Protein AF-A0A935QDR6-F1 (afdb_monomer_lite)

Foldseek 3Di:
DWDPDDPPALQATFDWDWDDDPPRIDDTDTPPPVGHHNQHWFDDWDADPVRFKIKTKDQAAPCVPPQDPPHDPVSVVVLVVDPRNRDIDIDMDGRVVVVVSVD

pLDDT: mean 91.32, std 5.92, range [57.44, 97.44]

Structure (mmCIF, N/CA/C/O backbone):
data_AF-A0A935QDR6-F1
#
_entry.id   AF-A0A935QDR6-F1
#
loop_
_atom_site.group_PDB
_atom_site.id
_atom_site.type_symbol
_atom_site.label_atom_id
_atom_site.label_alt_id
_atom_site.label_comp_id
_atom_site.label_asym_id
_atom_site.label_entity_id
_atom_site.label_seq_id
_atom_site.pdbx_PDB_ins_code
_atom_site.Cartn_x
_atom_site.Cartn_y
_atom_site.Cartn_z
_atom_site.occupancy
_atom_site.B_iso_or_equiv
_atom_site.auth_seq_id
_atom_site.auth_comp_id
_atom_site.auth_asym_id
_atom_site.auth_atom_id
_atom_site.pdbx_PDB_model_num
ATOM 1 N N . MET A 1 1 ? -1.285 2.957 11.103 1.00 91.12 1 MET A N 1
ATOM 2 C CA . MET A 1 1 ? -0.123 3.376 11.918 1.00 91.12 1 MET A CA 1
ATOM 3 C C . MET A 1 1 ? 1.067 2.509 11.536 1.00 91.12 1 MET A C 1
ATOM 5 O O . MET A 1 1 ? 0.876 1.301 11.508 1.00 91.12 1 MET A O 1
ATOM 9 N N . PRO A 1 2 ? 2.237 3.077 11.213 1.00 93.44 2 PRO A N 1
ATOM 10 C CA . PRO A 1 2 ? 3.451 2.295 10.977 1.00 93.44 2 PRO A CA 1
ATOM 11 C C . PRO A 1 2 ? 4.023 1.753 12.300 1.00 93.44 2 PRO A C 1
ATOM 13 O O . PRO A 1 2 ? 4.065 2.484 13.291 1.00 93.44 2 PRO A O 1
ATOM 16 N N . ALA A 1 3 ? 4.458 0.494 12.326 1.00 93.56 3 ALA A N 1
ATOM 17 C CA . ALA A 1 3 ? 5.111 -0.136 13.475 1.00 93.56 3 ALA A CA 1
ATOM 18 C C . ALA A 1 3 ? 6.224 -1.093 13.024 1.00 93.56 3 ALA A C 1
ATOM 20 O O . ALA A 1 3 ? 6.118 -1.726 11.979 1.00 93.56 3 ALA A O 1
ATOM 21 N N . TYR A 1 4 ? 7.286 -1.209 13.822 1.00 92.31 4 TYR A N 1
ATOM 22 C CA . TYR A 1 4 ? 8.448 -2.054 13.533 1.00 92.31 4 TYR A CA 1
ATOM 23 C C . TYR A 1 4 ? 8.635 -3.117 14.622 1.00 92.31 4 TYR A C 1
ATOM 25 O O . TYR A 1 4 ? 8.478 -2.817 15.805 1.00 92.31 4 TYR A O 1
ATOM 33 N N . GLY A 1 5 ? 9.014 -4.339 14.229 1.00 90.81 5 GLY A N 1
ATOM 34 C CA . GLY A 1 5 ? 9.378 -5.418 15.162 1.00 90.81 5 GLY A CA 1
ATOM 35 C C . GLY A 1 5 ? 8.201 -6.181 15.781 1.00 90.81 5 GLY A C 1
ATOM 36 O O . GLY A 1 5 ? 8.371 -6.868 16.785 1.00 90.81 5 GLY A O 1
ATOM 37 N N . MET A 1 6 ? 7.011 -6.060 15.199 1.00 92.69 6 MET A N 1
ATOM 38 C CA . MET A 1 6 ? 5.826 -6.810 15.619 1.00 92.69 6 MET A CA 1
ATOM 39 C C . MET A 1 6 ? 5.938 -8.294 15.211 1.00 92.69 6 MET A C 1
ATOM 41 O O . MET A 1 6 ? 6.534 -8.577 14.172 1.00 92.69 6 MET A O 1
ATOM 45 N N . PRO A 1 7 ? 5.363 -9.253 15.968 1.00 93.88 7 PRO A N 1
ATOM 46 C CA . PRO A 1 7 ? 5.535 -10.688 15.697 1.00 93.88 7 PRO A CA 1
ATOM 47 C C . PRO A 1 7 ? 5.047 -11.164 14.320 1.00 93.88 7 PRO A C 1
ATOM 49 O O . PRO A 1 7 ? 5.569 -12.142 13.796 1.00 93.88 7 PRO A O 1
ATOM 52 N N . ASP A 1 8 ? 4.052 -10.487 13.747 1.00 94.19 8 ASP A N 1
ATOM 53 C CA . ASP A 1 8 ? 3.426 -10.792 12.456 1.00 94.19 8 ASP A CA 1
ATOM 54 C C . ASP A 1 8 ? 3.926 -9.896 11.303 1.00 94.19 8 ASP A C 1
ATOM 56 O O . ASP A 1 8 ? 3.301 -9.842 10.242 1.00 94.19 8 ASP A O 1
ATOM 60 N N . THR A 1 9 ? 5.048 -9.192 11.506 1.00 92.00 9 THR A N 1
ATOM 61 C CA . THR A 1 9 ? 5.681 -8.332 10.491 1.00 92.00 9 THR A CA 1
ATOM 62 C C . THR A 1 9 ? 6.066 -9.093 9.226 1.00 92.00 9 THR A C 1
ATOM 64 O O . THR A 1 9 ? 6.423 -10.275 9.267 1.00 92.00 9 THR A O 1
ATOM 67 N N . ARG A 1 10 ? 6.091 -8.386 8.092 1.00 90.62 10 ARG A N 1
ATOM 68 C CA . AR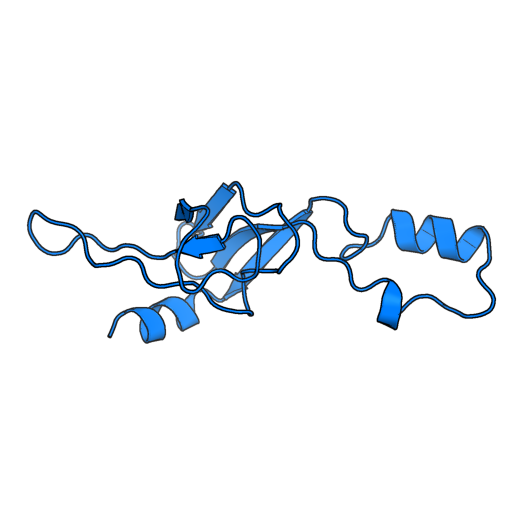G A 1 10 ? 6.614 -8.912 6.822 1.00 90.62 10 ARG A CA 1
ATOM 69 C C . ARG A 1 10 ? 8.107 -8.669 6.606 1.00 90.62 10 ARG A C 1
ATOM 71 O O . ARG A 1 10 ? 8.632 -9.022 5.556 1.00 90.62 10 ARG A O 1
ATOM 78 N N . GLY A 1 11 ? 8.818 -8.181 7.624 1.00 85.38 11 GLY A N 1
ATOM 79 C CA . GLY A 1 11 ? 10.283 -8.056 7.637 1.00 85.38 11 GLY A CA 1
ATOM 80 C C . GLY A 1 11 ? 10.796 -6.616 7.709 1.00 85.38 11 GLY A C 1
ATOM 81 O O . GLY A 1 11 ? 12.015 -6.395 7.740 1.00 85.38 11 GLY A O 1
ATOM 82 N N . GLY A 1 12 ? 9.885 -5.643 7.767 1.00 85.25 12 GLY A N 1
ATOM 83 C CA . GLY A 1 12 ? 10.178 -4.218 7.819 1.00 85.25 12 GLY A CA 1
ATOM 84 C C . GLY A 1 12 ? 9.291 -3.464 8.804 1.00 85.25 12 GLY A C 1
ATOM 85 O O . GLY A 1 12 ? 8.904 -3.975 9.855 1.00 85.25 12 GLY A O 1
ATOM 86 N N . THR A 1 13 ? 9.037 -2.198 8.485 1.00 92.31 13 THR A N 1
ATOM 87 C CA . THR A 1 13 ? 7.945 -1.463 9.120 1.00 92.31 13 THR A CA 1
ATOM 88 C C . THR A 1 13 ? 6.664 -1.902 8.429 1.00 92.31 13 THR A C 1
ATOM 90 O O . THR A 1 13 ? 6.607 -1.919 7.210 1.00 92.31 13 THR A O 1
ATOM 93 N N . ASP A 1 14 ? 5.638 -2.226 9.197 1.00 95.19 14 ASP A N 1
ATOM 94 C CA . ASP A 1 14 ? 4.343 -2.647 8.679 1.00 95.19 14 ASP A CA 1
ATOM 95 C C . ASP A 1 14 ? 3.283 -1.633 9.126 1.00 95.19 14 ASP A C 1
ATOM 97 O O . ASP A 1 14 ? 3.364 -1.037 10.207 1.00 95.19 14 ASP A O 1
ATOM 101 N N . TYR A 1 15 ? 2.246 -1.439 8.318 1.00 96.12 15 TYR A N 1
ATOM 102 C CA . TYR A 1 15 ? 1.055 -0.721 8.735 1.00 96.12 15 TYR A CA 1
ATOM 103 C C . TYR A 1 15 ? 0.106 -1.628 9.516 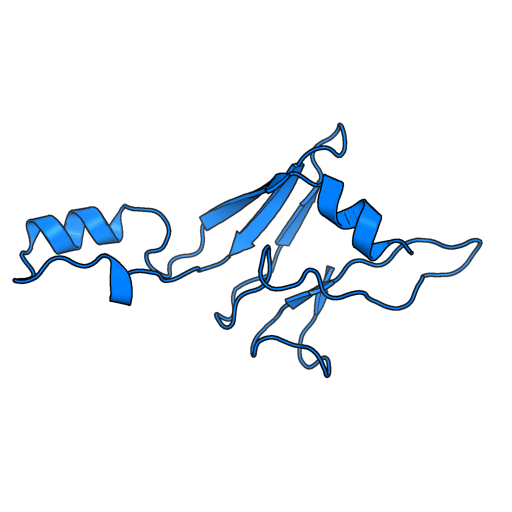1.00 96.12 15 TYR A C 1
ATOM 105 O O . TYR A 1 15 ? -0.245 -2.732 9.092 1.00 96.12 15 TYR A O 1
ATOM 113 N N . TYR A 1 16 ? -0.372 -1.081 10.630 1.00 95.38 16 TYR A N 1
ATOM 114 C CA . TYR A 1 16 ? -1.391 -1.659 11.492 1.00 95.38 16 TYR A CA 1
ATOM 115 C C . TYR A 1 16 ? -2.605 -0.740 11.604 1.00 95.38 16 TYR A C 1
ATOM 117 O O . TYR A 1 16 ? -2.488 0.496 11.610 1.00 95.38 16 TYR A O 1
ATOM 125 N N . LEU A 1 17 ? -3.772 -1.357 11.750 1.00 94.75 17 LEU A N 1
ATOM 126 C CA . LEU A 1 17 ? -5.023 -0.719 12.119 1.00 94.75 17 LEU A CA 1
ATOM 127 C C . LEU A 1 17 ? -5.220 -0.807 13.630 1.00 94.75 17 LEU A C 1
ATOM 129 O O . LEU A 1 17 ? -5.143 -1.881 14.217 1.00 94.75 17 LEU A O 1
ATOM 133 N N . VAL A 1 18 ? -5.522 0.330 14.243 1.00 93.12 18 VAL A N 1
ATOM 134 C CA . VAL A 1 18 ? -5.946 0.420 15.639 1.00 93.12 18 VAL A CA 1
ATOM 135 C C . VAL A 1 18 ? -7.200 1.282 15.661 1.00 93.12 18 VAL A C 1
ATOM 137 O O . VAL A 1 18 ? -7.232 2.340 15.028 1.00 93.12 18 VAL A O 1
ATOM 140 N N . ARG A 1 19 ? -8.244 0.836 16.360 1.00 90.56 19 ARG A N 1
ATOM 141 C CA . ARG A 1 19 ? -9.497 1.586 16.504 1.00 90.56 19 ARG A CA 1
ATOM 142 C C . ARG A 1 19 ? -9.688 2.054 17.929 1.00 90.56 19 ARG A C 1
ATOM 144 O O . ARG A 1 19 ? -9.292 1.370 18.866 1.00 90.56 19 ARG A O 1
ATOM 151 N N . ARG A 1 20 ? -10.342 3.200 18.092 1.00 91.12 20 ARG A N 1
ATOM 152 C CA . ARG A 1 20 ? -10.809 3.643 19.402 1.00 91.12 20 ARG A CA 1
ATOM 153 C C . ARG A 1 20 ? -12.009 2.788 19.813 1.00 91.12 20 ARG A C 1
ATOM 155 O O . ARG A 1 20 ? -12.958 2.667 19.041 1.00 91.12 20 ARG A O 1
ATOM 162 N N . VAL A 1 21 ? -11.956 2.199 21.003 1.00 91.62 21 VAL A N 1
ATOM 163 C CA . VAL A 1 21 ? -13.014 1.350 21.570 1.00 91.62 21 VAL A CA 1
ATOM 164 C C . VAL A 1 21 ? -13.339 1.883 22.961 1.00 91.62 21 VAL A C 1
ATOM 166 O O . VAL A 1 21 ? -12.544 1.734 23.888 1.00 91.62 21 VAL A O 1
ATOM 169 N N . GLY A 1 22 ? -14.485 2.558 23.093 1.00 92.50 22 GLY A N 1
ATOM 170 C CA . GLY A 1 22 ? -14.814 3.331 24.294 1.00 92.50 22 GLY A CA 1
ATOM 171 C C . GLY A 1 22 ? -13.734 4.379 24.586 1.00 92.50 22 GLY A C 1
ATOM 172 O O . GLY A 1 22 ? -13.391 5.192 23.722 1.00 92.50 22 GLY A O 1
ATOM 173 N N . ASP A 1 23 ? -13.157 4.305 25.784 1.00 94.94 23 ASP A N 1
ATOM 174 C CA . ASP A 1 23 ? -12.065 5.184 26.219 1.00 94.94 23 ASP A CA 1
ATOM 175 C C . ASP A 1 23 ? -10.665 4.642 25.890 1.00 94.94 23 ASP A C 1
ATOM 177 O O . ASP A 1 23 ? -9.6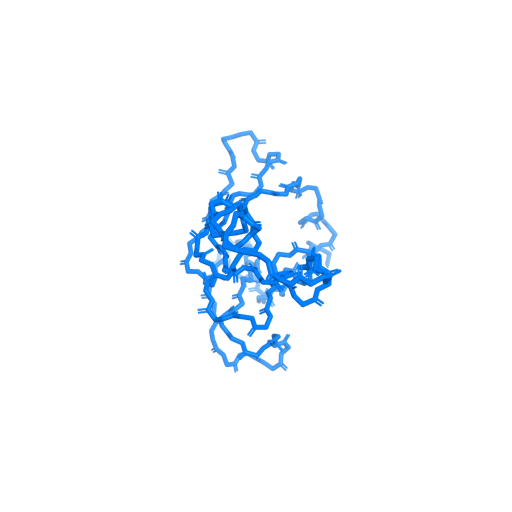66 5.315 26.140 1.00 94.94 23 ASP A O 1
ATOM 181 N N . GLY A 1 24 ? -10.582 3.443 25.307 1.00 95.75 24 GLY A N 1
ATOM 182 C CA . GLY A 1 24 ? -9.331 2.775 24.963 1.00 95.75 24 GLY A CA 1
ATOM 183 C C . GLY A 1 24 ? -9.103 2.613 23.461 1.00 95.75 24 GLY A C 1
ATOM 184 O O . GLY A 1 24 ? -9.795 3.188 22.616 1.00 95.75 24 GLY A O 1
ATOM 185 N N . TRP A 1 25 ? -8.118 1.779 23.137 1.00 94.81 25 TRP A N 1
ATOM 186 C CA . TRP A 1 25 ? -7.744 1.400 21.778 1.00 94.81 25 TRP A CA 1
ATOM 187 C C . TRP A 1 25 ? -7.763 -0.124 21.633 1.00 94.81 25 TRP A C 1
ATOM 189 O O . TRP A 1 25 ? -7.479 -0.842 22.591 1.00 94.81 25 TRP A O 1
ATOM 199 N N . SER A 1 26 ? -8.103 -0.619 20.444 1.00 93.12 26 SER A N 1
ATOM 200 C CA . SER A 1 26 ? -8.032 -2.044 20.117 1.00 93.12 26 SER A CA 1
ATOM 201 C C . SER A 1 26 ? -6.585 -2.548 20.105 1.00 93.12 26 SER A C 1
ATOM 203 O O . SER A 1 26 ? -5.635 -1.766 20.040 1.00 93.12 26 SER A O 1
ATOM 205 N N . ALA A 1 27 ? -6.406 -3.869 20.080 1.00 93.00 27 ALA A N 1
ATOM 206 C CA . ALA A 1 27 ? -5.129 -4.436 19.661 1.00 93.00 27 ALA A CA 1
ATOM 207 C C . ALA A 1 27 ? -4.815 -4.020 18.203 1.00 93.00 27 ALA A C 1
ATOM 209 O O . ALA A 1 27 ? -5.750 -3.811 17.417 1.00 93.00 27 ALA A O 1
ATOM 210 N N . PRO A 1 28 ? -3.530 -3.864 17.838 1.00 94.06 28 PRO A N 1
ATOM 211 C CA . PRO A 1 28 ? -3.134 -3.571 16.468 1.00 94.06 28 PRO A CA 1
ATOM 212 C C . PRO A 1 28 ? -3.378 -4.782 15.562 1.00 94.06 28 PRO A C 1
ATOM 214 O O . PRO A 1 28 ? -2.928 -5.883 15.863 1.00 94.06 28 PRO A O 1
ATOM 217 N N . ALA A 1 29 ? -4.053 -4.564 14.434 1.00 94.69 29 ALA A N 1
ATOM 218 C CA . ALA A 1 29 ? -4.264 -5.567 13.391 1.00 94.69 29 ALA A CA 1
ATOM 219 C C . ALA A 1 29 ? -3.389 -5.250 12.169 1.00 94.69 29 ALA A C 1
ATOM 221 O O . ALA A 1 29 ? -3.480 -4.146 11.627 1.00 94.69 29 ALA A O 1
ATOM 222 N N . ASN A 1 30 ? -2.529 -6.181 11.747 1.00 94.75 30 ASN A N 1
ATOM 223 C CA . ASN A 1 30 ? -1.665 -6.005 10.574 1.00 94.75 30 ASN A CA 1
ATOM 224 C C . ASN A 1 30 ? -2.518 -5.876 9.298 1.00 94.75 30 ASN A C 1
ATOM 226 O O . ASN A 1 30 ? -3.480 -6.622 9.112 1.00 94.75 30 ASN A O 1
ATOM 230 N N . LEU A 1 31 ? -2.182 -4.925 8.420 1.00 95.19 31 LEU A N 1
ATOM 231 C CA . LEU A 1 31 ? -2.930 -4.679 7.176 1.00 95.19 31 LEU A CA 1
ATOM 232 C C . LEU A 1 31 ? -2.679 -5.716 6.064 1.00 95.19 31 LEU A C 1
ATOM 234 O O . LEU A 1 31 ? -3.291 -5.627 4.999 1.00 95.19 31 LEU A O 1
ATOM 238 N N . GLY A 1 32 ? -1.816 -6.701 6.307 1.00 93.00 32 GLY A N 1
ATOM 239 C CA . GLY A 1 32 ? -1.548 -7.822 5.415 1.00 93.00 32 GLY A CA 1
ATOM 240 C C . GLY A 1 32 ? -0.842 -7.433 4.116 1.00 93.00 32 GLY A C 1
ATOM 241 O O . GLY A 1 32 ? -0.445 -6.288 3.902 1.00 93.00 32 GLY A O 1
ATOM 242 N N . ASP A 1 33 ? -0.719 -8.415 3.222 1.00 91.06 33 ASP A N 1
ATOM 243 C CA . ASP A 1 33 ? 0.093 -8.331 1.996 1.00 9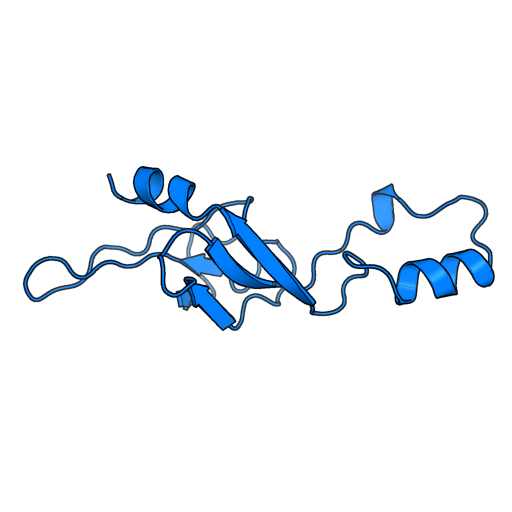1.06 33 ASP A CA 1
ATOM 244 C C . ASP A 1 33 ? -0.493 -7.400 0.920 1.00 91.06 33 ASP A C 1
ATOM 246 O O . ASP A 1 33 ? 0.174 -7.051 -0.053 1.00 91.06 33 ASP A O 1
ATOM 250 N N . ALA A 1 34 ? -1.745 -6.960 1.088 1.00 89.44 34 ALA A N 1
ATOM 251 C CA . ALA A 1 34 ? -2.348 -5.957 0.213 1.00 89.44 34 ALA A CA 1
ATOM 252 C C . ALA A 1 34 ? -1.682 -4.579 0.381 1.00 89.44 34 ALA A C 1
ATOM 254 O O . ALA A 1 34 ? -1.593 -3.806 -0.580 1.00 89.44 34 ALA A O 1
ATOM 255 N N . VAL A 1 35 ? -1.199 -4.277 1.590 1.00 93.81 35 VAL A N 1
ATOM 256 C CA . VAL A 1 35 ? -0.598 -2.985 1.942 1.00 93.81 35 VAL A CA 1
ATOM 257 C C . VAL A 1 35 ? 0.878 -3.153 2.274 1.00 93.81 35 VAL A C 1
ATOM 259 O O . VAL A 1 35 ? 1.706 -2.481 1.656 1.00 93.81 35 VAL A O 1
ATOM 262 N N . ASN A 1 36 ? 1.187 -4.056 3.205 1.00 94.31 36 ASN A N 1
ATOM 263 C CA . ASN A 1 36 ? 2.522 -4.256 3.750 1.00 94.31 36 ASN A CA 1
ATOM 264 C C . ASN A 1 36 ? 3.393 -5.062 2.796 1.00 94.31 36 ASN A C 1
ATOM 266 O O . ASN A 1 36 ? 2.924 -5.958 2.095 1.00 94.31 36 ASN A O 1
ATOM 270 N N . THR A 1 37 ? 4.677 -4.732 2.786 1.00 91.06 37 THR A N 1
ATOM 271 C CA . THR A 1 37 ? 5.678 -5.405 1.966 1.00 91.06 37 THR A CA 1
ATOM 272 C C . THR A 1 37 ? 6.863 -5.798 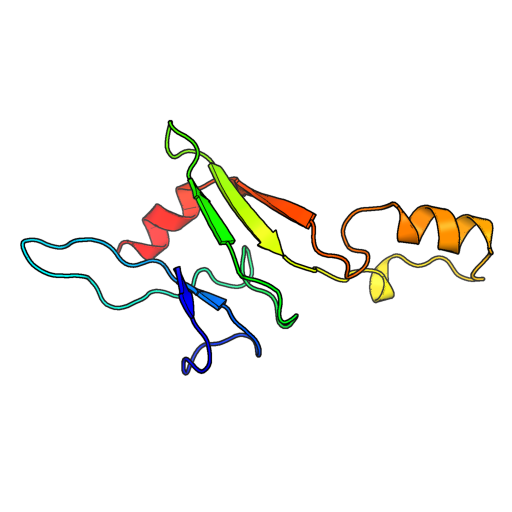2.837 1.00 91.06 37 THR A C 1
ATOM 274 O O . THR A 1 37 ? 7.014 -5.309 3.953 1.00 91.06 37 THR A O 1
ATOM 277 N N . ALA A 1 38 ? 7.701 -6.711 2.347 1.00 87.38 38 ALA A N 1
ATOM 278 C CA . ALA A 1 38 ? 8.962 -7.024 3.019 1.00 87.38 38 ALA A CA 1
ATOM 279 C C . ALA A 1 38 ? 10.008 -5.906 2.857 1.00 87.38 38 ALA A C 1
ATOM 281 O O . ALA A 1 38 ? 11.013 -5.876 3.576 1.00 87.38 38 ALA A O 1
ATOM 282 N N . ASP A 1 39 ? 9.777 -4.993 1.910 1.00 78.12 39 ASP A N 1
ATOM 283 C CA . ASP A 1 39 ? 10.586 -3.799 1.734 1.00 78.12 39 ASP A CA 1
ATOM 284 C C . ASP A 1 39 ? 10.351 -2.858 2.929 1.00 78.12 39 ASP A C 1
ATOM 286 O O . ASP A 1 39 ? 9.303 -2.866 3.557 1.00 78.12 39 ASP A O 1
ATOM 290 N N . ARG A 1 40 ? 11.354 -2.069 3.320 1.00 71.38 40 ARG A N 1
ATOM 291 C CA . ARG A 1 40 ? 11.324 -1.307 4.583 1.00 71.38 40 ARG A CA 1
ATOM 292 C C . ARG A 1 40 ? 10.889 0.138 4.355 1.00 71.38 40 ARG A C 1
ATOM 294 O O . ARG A 1 40 ? 11.715 1.027 4.541 1.00 71.38 40 ARG A O 1
ATOM 301 N N . SER A 1 41 ? 9.677 0.420 3.872 1.00 81.38 41 SER A N 1
ATOM 302 C CA . SER A 1 41 ? 9.321 1.795 3.443 1.00 81.38 41 SER A CA 1
ATOM 303 C C . SER A 1 41 ? 7.904 2.286 3.758 1.00 81.38 41 SER A C 1
ATOM 305 O O . SER A 1 41 ? 7.444 3.289 3.208 1.00 81.38 41 SER A O 1
ATOM 307 N N . GLU A 1 42 ? 7.234 1.629 4.689 1.00 87.31 42 GLU A N 1
ATOM 308 C CA . GLU A 1 42 ? 5.884 1.923 5.151 1.00 87.31 42 GLU A CA 1
ATOM 309 C C . GLU A 1 42 ? 5.935 2.977 6.271 1.00 87.31 42 GLU A C 1
ATOM 311 O O . GLU A 1 42 ? 5.969 2.663 7.461 1.00 87.31 42 GLU A O 1
ATOM 316 N N . TYR A 1 43 ? 5.984 4.259 5.899 1.00 89.75 43 TYR A N 1
ATOM 317 C CA . TYR A 1 43 ? 6.203 5.357 6.858 1.00 89.75 43 TYR A CA 1
ATOM 318 C C . TYR A 1 43 ? 5.010 6.289 7.073 1.00 89.75 43 TYR A C 1
ATOM 320 O O . TYR A 1 43 ? 4.891 6.903 8.131 1.00 89.75 43 TYR A O 1
ATOM 328 N N . SER A 1 44 ? 4.126 6.433 6.087 1.00 93.56 44 SER A N 1
ATOM 329 C CA . SER A 1 44 ? 2.988 7.358 6.166 1.00 93.56 44 SER A CA 1
ATOM 330 C C . SER A 1 44 ? 1.776 6.819 5.426 1.00 93.56 44 SER A C 1
ATOM 332 O O . SER A 1 44 ? 1.921 6.239 4.351 1.00 93.56 44 SER A O 1
ATOM 334 N N . ALA A 1 45 ? 0.591 6.981 6.004 1.00 95.56 45 ALA A N 1
ATOM 335 C CA . ALA A 1 45 ? -0.664 6.573 5.394 1.00 95.56 45 ALA A CA 1
ATOM 336 C C . ALA A 1 45 ? -1.805 7.492 5.839 1.00 95.56 45 ALA A C 1
ATOM 338 O O . ALA A 1 45 ? -1.799 7.989 6.968 1.00 95.56 45 ALA A O 1
ATOM 339 N N . CYS A 1 46 ? -2.795 7.684 4.972 1.00 96.19 46 CYS A N 1
ATOM 340 C CA . CYS A 1 46 ? -4.017 8.418 5.276 1.00 96.19 46 CYS A CA 1
ATOM 341 C C . CYS A 1 46 ? -5.225 7.801 4.565 1.00 96.19 46 CYS A C 1
ATOM 343 O O . CYS A 1 46 ? -5.113 7.249 3.473 1.00 96.19 46 CYS A O 1
ATOM 345 N N . LEU A 1 47 ? -6.395 7.901 5.192 1.00 95.81 47 LEU A N 1
ATOM 346 C CA . LEU A 1 47 ? -7.660 7.608 4.525 1.00 95.81 47 LEU A CA 1
ATOM 347 C C . LEU A 1 47 ? -8.112 8.829 3.720 1.00 95.81 47 LEU A C 1
ATOM 349 O O . LEU A 1 47 ? -7.869 9.971 4.122 1.00 95.81 47 LEU A O 1
ATOM 353 N N . SER A 1 48 ? -8.795 8.588 2.605 1.00 97.31 48 SER A N 1
ATOM 354 C CA . SER A 1 48 ? -9.541 9.623 1.896 1.00 97.31 48 SER A CA 1
ATOM 355 C C . SER A 1 48 ? -10.613 10.244 2.807 1.00 97.31 48 SER A C 1
ATOM 357 O O . SER A 1 48 ? -11.073 9.594 3.750 1.00 97.31 48 SER A O 1
ATOM 359 N N . PRO A 1 49 ? -11.067 11.482 2.529 1.00 97.00 49 PRO A N 1
ATOM 360 C CA . PRO A 1 49 ? -12.096 12.138 3.342 1.00 97.00 49 PRO A CA 1
ATOM 361 C C . PRO A 1 49 ? -13.406 11.347 3.463 1.00 97.00 49 PRO A C 1
ATOM 363 O O . PRO A 1 49 ? -14.080 11.429 4.484 1.00 97.00 49 PRO A O 1
ATOM 366 N N . ASP A 1 50 ? -13.759 10.572 2.435 1.00 96.25 50 ASP A N 1
ATOM 367 C CA . ASP A 1 50 ? -14.935 9.695 2.418 1.00 96.25 50 ASP A CA 1
ATOM 368 C C . ASP A 1 50 ? -14.671 8.291 2.997 1.00 96.25 50 ASP A C 1
ATOM 370 O O . ASP A 1 50 ? -15.580 7.465 3.056 1.00 96.25 50 ASP A O 1
ATOM 374 N N . GLY A 1 51 ? -13.435 8.008 3.416 1.00 93.75 51 GLY A N 1
ATOM 375 C CA . GLY A 1 51 ? -13.019 6.732 3.991 1.00 93.75 51 GLY A CA 1
ATOM 376 C C . GLY A 1 51 ? -12.988 5.557 3.013 1.00 93.75 51 GLY A C 1
ATOM 377 O O . GLY A 1 51 ? -12.876 4.423 3.470 1.00 93.75 51 GLY A O 1
ATOM 378 N N . ARG A 1 52 ? -13.102 5.796 1.700 1.00 96.12 52 ARG A N 1
ATOM 379 C CA . ARG A 1 52 ? -13.162 4.744 0.668 1.00 96.12 52 ARG A CA 1
ATOM 380 C C . ARG A 1 52 ? -11.803 4.298 0.146 1.00 96.12 52 ARG A C 1
ATOM 382 O O . ARG A 1 52 ? -11.699 3.200 -0.385 1.00 96.12 52 ARG A O 1
ATOM 389 N N . ALA A 1 53 ? -10.770 5.121 0.287 1.00 97.31 53 ALA A N 1
ATOM 390 C CA . ALA A 1 53 ? -9.423 4.798 -0.157 1.00 97.31 53 ALA A CA 1
ATOM 391 C C . ALA A 1 53 ? -8.420 4.973 0.981 1.00 97.31 53 ALA A C 1
ATOM 393 O O . ALA A 1 53 ? -8.479 5.943 1.736 1.00 97.31 53 ALA A O 1
ATOM 394 N N . LEU A 1 54 ? -7.471 4.047 1.077 1.00 97.44 54 LEU A N 1
ATOM 395 C CA . LEU A 1 54 ? -6.283 4.181 1.912 1.00 97.44 54 LEU A CA 1
ATOM 396 C C . LEU A 1 54 ? -5.104 4.531 1.010 1.00 97.44 54 LEU A C 1
ATOM 398 O O . LEU A 1 54 ? -4.719 3.718 0.175 1.00 97.44 54 LEU A O 1
ATOM 402 N N . PHE A 1 55 ? -4.515 5.706 1.207 1.00 97.31 55 PHE A N 1
ATOM 403 C CA . PHE A 1 55 ? -3.266 6.121 0.577 1.00 97.31 55 PHE A CA 1
ATOM 404 C C . PHE A 1 55 ? -2.095 5.839 1.508 1.00 97.31 55 PHE A C 1
ATOM 406 O O . PHE A 1 55 ? -2.192 6.071 2.714 1.00 97.31 55 PHE A O 1
ATOM 413 N N . PHE A 1 56 ? -0.977 5.365 0.970 1.00 95.94 56 PHE A N 1
ATOM 414 C CA . PHE A 1 56 ? 0.209 5.046 1.761 1.00 95.94 56 PHE A CA 1
ATOM 415 C C . PHE A 1 56 ? 1.487 5.106 0.930 1.00 95.94 56 PHE A C 1
ATOM 417 O O . PHE A 1 56 ? 1.463 5.003 -0.294 1.00 95.94 56 PHE A O 1
ATOM 424 N N . VAL A 1 57 ? 2.618 5.280 1.608 1.00 94.81 57 VAL A N 1
ATOM 425 C CA . VAL A 1 57 ? 3.945 5.207 0.993 1.00 94.81 57 VAL A CA 1
ATOM 426 C C . VAL A 1 57 ? 4.438 3.765 1.035 1.00 94.81 57 VAL A C 1
ATOM 428 O O . VAL A 1 57 ? 4.339 3.110 2.067 1.00 94.81 57 VAL A O 1
ATOM 431 N N . SER A 1 58 ? 4.977 3.273 -0.078 1.00 93.38 58 SER A N 1
ATOM 432 C CA . SER A 1 58 ? 5.669 1.982 -0.124 1.00 93.38 58 SER A CA 1
ATOM 433 C C . SER A 1 58 ? 6.693 1.967 -1.261 1.00 93.38 58 SER A C 1
ATOM 435 O O . SER A 1 58 ? 6.530 2.662 -2.272 1.00 93.38 58 SER A O 1
ATOM 437 N N . ALA A 1 59 ? 7.762 1.189 -1.088 1.00 91.88 59 ALA A N 1
ATOM 438 C CA . ALA A 1 59 ? 8.868 1.043 -2.035 1.00 91.88 59 ALA A CA 1
ATOM 439 C C . ALA A 1 59 ? 8.852 -0.335 -2.716 1.00 91.88 59 ALA A C 1
ATOM 441 O O . ALA A 1 59 ? 9.886 -0.980 -2.848 1.00 91.88 59 ALA A O 1
ATOM 442 N N . ARG A 1 60 ? 7.662 -0.770 -3.148 1.00 90.62 60 ARG A N 1
ATOM 443 C CA . ARG A 1 60 ? 7.441 -2.043 -3.850 1.00 90.62 60 ARG A CA 1
ATOM 444 C C . ARG A 1 60 ? 8.436 -2.234 -4.992 1.00 90.62 60 ARG A C 1
ATOM 446 O O . ARG A 1 60 ? 8.613 -1.330 -5.817 1.00 90.62 60 ARG A O 1
ATOM 453 N N . ASN A 1 61 ? 9.016 -3.427 -5.077 1.00 90.69 61 ASN A N 1
ATOM 454 C CA . ASN A 1 61 ? 9.910 -3.818 -6.161 1.00 90.69 61 ASN A CA 1
ATOM 455 C C . ASN A 1 61 ? 9.424 -5.086 -6.879 1.00 90.69 61 ASN A C 1
ATOM 457 O O . ASN A 1 61 ? 9.516 -6.189 -6.347 1.00 90.69 61 ASN A O 1
ATOM 461 N N . ASP A 1 62 ? 8.950 -4.931 -8.113 1.00 89.06 62 ASP A N 1
ATOM 462 C CA . ASP A 1 62 ? 8.531 -6.031 -8.994 1.00 89.06 62 ASP A CA 1
ATOM 463 C C . ASP A 1 62 ? 9.467 -6.203 -10.208 1.00 89.06 62 ASP A C 1
ATOM 465 O O . ASP A 1 62 ? 9.177 -6.961 -11.135 1.00 89.06 62 ASP A O 1
ATOM 469 N N . LEU A 1 63 ? 10.626 -5.528 -10.227 1.00 87.44 63 LEU A N 1
ATOM 470 C CA . LEU A 1 63 ? 11.560 -5.575 -11.361 1.00 87.44 63 LEU A CA 1
ATOM 471 C C . LEU A 1 63 ? 12.066 -6.991 -11.655 1.00 87.44 63 LEU A C 1
ATOM 473 O O . LEU A 1 63 ? 12.376 -7.307 -12.802 1.00 87.44 63 LEU A O 1
ATOM 477 N N . THR A 1 64 ? 12.120 -7.859 -10.646 1.00 82.56 64 THR A N 1
ATOM 478 C CA . THR A 1 64 ? 12.535 -9.259 -10.803 1.00 82.56 64 THR A CA 1
ATOM 479 C C . THR A 1 64 ? 11.592 -10.066 -11.696 1.00 82.56 64 THR A C 1
ATOM 481 O O . THR A 1 64 ? 12.043 -11.031 -12.314 1.00 82.56 64 THR A O 1
ATOM 484 N N . THR A 1 65 ? 10.318 -9.673 -11.804 1.00 85.56 65 THR A N 1
ATOM 485 C CA . THR A 1 65 ? 9.308 -10.380 -12.605 1.00 85.56 65 THR A CA 1
ATOM 486 C C . THR A 1 65 ? 9.041 -9.714 -13.953 1.00 85.56 65 THR A C 1
ATOM 488 O O . THR A 1 65 ? 8.751 -10.420 -14.917 1.00 85.56 65 THR A O 1
ATOM 491 N N . ARG A 1 66 ? 9.168 -8.382 -14.057 1.00 87.00 66 ARG A N 1
ATOM 492 C CA . ARG A 1 66 ? 8.822 -7.631 -15.283 1.00 87.00 66 ARG A CA 1
ATOM 493 C C . ARG A 1 66 ? 9.999 -7.158 -16.138 1.00 87.00 66 ARG A C 1
ATOM 495 O O . ARG A 1 66 ? 9.769 -6.662 -17.239 1.00 87.00 66 ARG A O 1
ATOM 502 N N . ALA A 1 67 ? 11.242 -7.242 -15.656 1.00 87.88 67 ALA A N 1
ATOM 503 C CA . ALA A 1 67 ? 12.384 -6.751 -16.426 1.00 87.88 67 ALA A CA 1
ATOM 504 C C . ALA A 1 67 ? 12.582 -7.577 -17.716 1.00 87.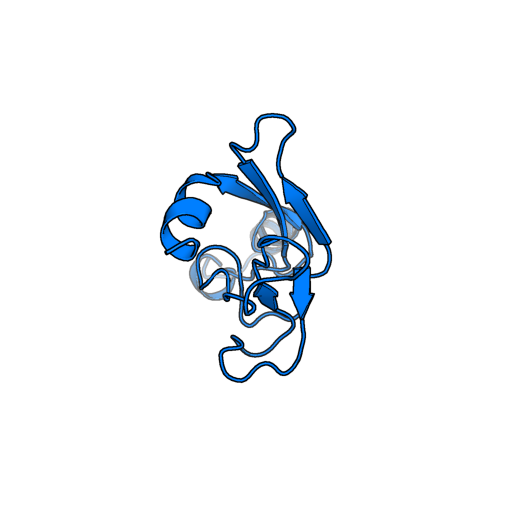88 67 ALA A C 1
ATOM 506 O O . ALA A 1 67 ? 12.704 -8.806 -17.643 1.00 87.88 67 ALA A O 1
ATOM 507 N N . PRO A 1 68 ? 12.652 -6.935 -18.899 1.00 88.25 68 PRO A N 1
ATOM 508 C CA . PRO A 1 68 ? 12.841 -7.647 -20.153 1.00 88.25 68 PRO A CA 1
ATOM 509 C C . PRO A 1 68 ? 14.245 -8.250 -20.231 1.00 88.25 68 PRO A C 1
ATOM 511 O O . PRO A 1 68 ? 15.205 -7.732 -19.653 1.00 88.25 68 PRO A O 1
ATOM 514 N N . ARG A 1 69 ? 14.376 -9.341 -20.993 1.00 88.56 69 ARG A N 1
ATOM 515 C CA . ARG A 1 69 ? 15.674 -9.918 -21.354 1.00 88.56 69 ARG A CA 1
ATOM 516 C C . ARG A 1 69 ? 15.823 -9.969 -22.880 1.00 88.56 69 ARG A C 1
ATOM 518 O O . ARG A 1 69 ? 14.954 -10.554 -23.523 1.00 88.56 69 ARG A O 1
ATOM 525 N N . PRO A 1 70 ? 16.908 -9.413 -23.457 1.00 90.81 70 PRO A N 1
ATOM 526 C CA . PRO A 1 70 ? 18.035 -8.759 -22.783 1.00 90.81 70 PRO A CA 1
ATOM 527 C C . PRO A 1 70 ? 17.663 -7.393 -22.180 1.00 90.81 70 PRO A C 1
ATOM 529 O O . PRO A 1 70 ? 16.758 -6.713 -22.655 1.00 90.81 70 PRO A O 1
ATOM 532 N N . LEU A 1 71 ? 18.392 -6.988 -21.138 1.00 91.62 71 LEU A N 1
ATOM 533 C CA . LEU A 1 71 ? 18.286 -5.643 -20.574 1.00 91.62 71 LEU A CA 1
ATOM 534 C C . LEU A 1 71 ? 18.939 -4.637 -21.530 1.00 91.62 71 LEU A C 1
ATOM 536 O O . LEU A 1 71 ? 20.121 -4.760 -21.849 1.00 91.62 71 LEU A O 1
ATOM 540 N N . THR A 1 72 ? 18.177 -3.635 -21.967 1.00 95.19 72 THR A N 1
ATOM 541 C CA . THR A 1 72 ? 18.676 -2.499 -22.757 1.00 95.19 72 THR A CA 1
ATOM 542 C C . THR A 1 72 ? 18.718 -1.230 -21.904 1.00 95.19 72 THR A C 1
ATOM 544 O O . THR A 1 72 ? 18.033 -1.128 -20.886 1.00 95.19 72 THR A O 1
ATOM 547 N N . LEU A 1 73 ? 19.502 -0.228 -22.319 1.00 94.19 73 LEU A N 1
ATOM 548 C CA . LEU A 1 73 ? 19.522 1.076 -21.643 1.00 94.19 73 LEU A CA 1
ATOM 549 C C . LEU A 1 73 ? 18.142 1.750 -21.660 1.00 94.19 73 LEU A C 1
ATOM 551 O O . LEU A 1 73 ? 17.742 2.369 -20.678 1.00 94.19 73 LEU A O 1
ATOM 555 N N . GLU A 1 74 ? 17.417 1.624 -22.769 1.00 94.75 74 GLU A N 1
ATOM 556 C CA . GLU A 1 74 ? 16.052 2.133 -22.898 1.00 94.75 74 GLU A CA 1
ATOM 557 C C . GLU A 1 74 ? 15.109 1.452 -21.900 1.00 94.75 74 GLU A C 1
ATOM 559 O O . GLU A 1 74 ? 14.398 2.139 -21.167 1.00 94.75 74 GLU A O 1
ATOM 564 N N . ALA A 1 75 ? 15.177 0.120 -21.793 1.00 92.56 75 ALA A N 1
ATOM 565 C CA . ALA A 1 75 ? 14.400 -0.631 -20.814 1.00 92.56 75 ALA A CA 1
ATOM 566 C C . ALA A 1 75 ? 14.741 -0.208 -19.380 1.00 92.56 75 ALA A C 1
ATOM 568 O O . ALA A 1 75 ? 13.839 0.008 -18.580 1.00 92.56 75 ALA A O 1
ATOM 569 N N . LEU A 1 76 ? 16.024 -0.021 -19.053 1.00 91.69 76 LEU A N 1
ATOM 570 C CA . LEU A 1 76 ? 16.444 0.446 -17.727 1.00 91.69 76 LEU A CA 1
ATOM 571 C C . LEU A 1 76 ? 15.884 1.832 -17.387 1.00 91.69 76 LEU A C 1
ATOM 573 O O . LEU A 1 76 ? 15.426 2.038 -16.266 1.00 91.69 76 LEU A O 1
ATOM 577 N N . ARG A 1 77 ? 15.893 2.771 -18.342 1.00 93.44 77 ARG A N 1
ATOM 578 C CA . ARG A 1 77 ? 15.304 4.107 -18.150 1.00 93.44 77 ARG A CA 1
ATOM 579 C C . ARG A 1 77 ? 13.799 4.016 -17.925 1.00 93.44 77 ARG A C 1
ATOM 581 O O . ARG A 1 77 ? 13.300 4.566 -16.952 1.00 93.44 77 ARG A O 1
ATOM 588 N N . SER A 1 78 ? 13.104 3.256 -18.769 1.00 92.31 78 SER A N 1
ATOM 589 C CA . SER A 1 78 ? 11.661 3.047 -18.634 1.00 92.31 78 SER A CA 1
ATOM 590 C C . SER A 1 78 ? 11.293 2.421 -17.284 1.00 92.31 78 SER A C 1
ATOM 592 O O . SER A 1 78 ? 10.378 2.897 -16.617 1.00 92.31 78 SER A O 1
ATOM 594 N N . LEU A 1 79 ? 12.041 1.409 -16.835 1.00 92.75 79 LEU A N 1
ATOM 595 C CA . LEU A 1 79 ? 11.832 0.769 -15.535 1.00 92.75 79 LEU A CA 1
ATOM 596 C C . LEU A 1 79 ? 12.133 1.710 -14.362 1.00 92.75 79 LEU A C 1
ATOM 598 O O . LEU A 1 79 ? 11.423 1.667 -13.363 1.00 92.75 79 LEU A O 1
ATOM 602 N N . ASN A 1 80 ? 13.152 2.569 -14.472 1.00 91.94 80 ASN A N 1
ATOM 603 C CA . ASN A 1 80 ? 13.469 3.554 -13.435 1.00 91.94 80 ASN A CA 1
ATOM 604 C C . ASN A 1 80 ? 12.353 4.586 -13.241 1.00 91.94 80 ASN A C 1
ATOM 606 O O . ASN A 1 80 ? 12.179 5.064 -12.126 1.00 91.94 80 ASN A O 1
ATOM 610 N N . ASP A 1 81 ? 11.596 4.918 -14.281 1.00 91.31 81 ASP A N 1
ATOM 611 C CA . ASP A 1 81 ? 10.543 5.936 -14.191 1.00 91.31 81 ASP A CA 1
ATOM 612 C C . ASP A 1 81 ? 9.151 5.329 -13.922 1.00 91.31 81 ASP A C 1
ATOM 614 O O . ASP A 1 81 ? 8.182 6.052 -13.685 1.00 91.31 81 ASP A O 1
ATOM 618 N N . ALA A 1 82 ? 9.040 3.997 -13.908 1.00 90.94 82 ALA A N 1
ATOM 619 C CA . ALA A 1 82 ? 7.797 3.278 -13.647 1.00 90.94 82 ALA A CA 1
ATOM 620 C C . ALA A 1 82 ? 7.561 3.015 -12.140 1.00 90.94 82 ALA A C 1
ATOM 622 O O . ALA A 1 82 ? 8.515 2.781 -11.394 1.00 90.94 82 ALA A O 1
ATOM 623 N N . PRO A 1 83 ? 6.296 2.939 -11.673 1.00 90.94 83 PRO A N 1
ATOM 624 C CA . PRO A 1 83 ? 5.969 2.413 -10.341 1.00 90.94 83 PRO A CA 1
ATOM 625 C C . PRO A 1 83 ? 6.511 0.992 -10.156 1.00 90.94 83 PRO A C 1
ATOM 627 O O . PRO A 1 83 ? 6.672 0.281 -11.144 1.00 90.94 83 PRO A O 1
ATOM 630 N N . GLY A 1 84 ? 6.762 0.551 -8.920 1.00 89.88 84 GLY A N 1
ATOM 631 C CA . GLY A 1 84 ? 7.261 -0.810 -8.646 1.00 89.88 84 GLY A CA 1
ATOM 632 C C . GLY A 1 84 ? 8.772 -0.984 -8.865 1.00 89.88 84 GLY A C 1
ATOM 633 O O . GLY A 1 84 ? 9.279 -2.090 -9.002 1.00 89.88 84 GLY A O 1
ATOM 634 N N . ASN A 1 85 ? 9.517 0.109 -8.984 1.00 91.62 85 ASN A N 1
ATOM 635 C CA . ASN A 1 85 ? 10.960 0.112 -9.244 1.00 91.62 85 ASN A CA 1
ATOM 636 C C . ASN A 1 85 ? 11.821 0.079 -7.964 1.00 91.62 85 ASN A C 1
ATOM 638 O O . ASN A 1 85 ? 13.024 0.329 -8.033 1.00 91.62 85 ASN A O 1
ATOM 642 N N . GLY A 1 86 ? 11.218 -0.159 -6.795 1.00 90.56 86 GLY A N 1
ATOM 643 C CA . GLY A 1 86 ? 11.902 -0.092 -5.501 1.00 90.56 86 GLY A CA 1
ATOM 644 C C . GLY A 1 86 ? 12.123 1.324 -4.955 1.00 90.56 86 GLY A C 1
ATOM 645 O O . GLY A 1 86 ? 12.733 1.482 -3.900 1.00 90.56 86 GLY A O 1
ATOM 646 N N . ARG A 1 87 ? 11.651 2.376 -5.639 1.00 90.56 87 ARG A N 1
ATOM 647 C CA . ARG A 1 87 ? 11.630 3.747 -5.105 1.00 90.56 87 ARG A CA 1
ATOM 648 C C . ARG A 1 87 ? 10.299 3.999 -4.408 1.00 90.56 87 ARG A C 1
ATOM 650 O O . ARG A 1 87 ? 9.260 3.495 -4.830 1.00 90.56 87 ARG A O 1
ATOM 657 N N . SER A 1 88 ? 10.319 4.812 -3.356 1.00 90.94 88 SER A N 1
ATOM 658 C CA . SER A 1 88 ? 9.096 5.186 -2.648 1.00 90.94 88 SER A CA 1
ATOM 659 C C . SER A 1 88 ? 8.126 5.907 -3.584 1.00 90.94 88 SER A C 1
ATOM 661 O O . SER A 1 88 ? 8.483 6.896 -4.227 1.00 90.94 88 SER A O 1
ATOM 663 N N . ALA A 1 89 ? 6.889 5.429 -3.609 1.00 92.31 89 ALA A N 1
ATOM 664 C CA . ALA A 1 89 ? 5.772 6.054 -4.301 1.00 92.31 89 ALA A CA 1
ATOM 665 C C . ALA A 1 89 ? 4.544 6.083 -3.384 1.00 92.31 89 ALA A C 1
ATOM 667 O O . ALA A 1 89 ? 4.496 5.377 -2.372 1.00 92.31 89 ALA A O 1
ATOM 668 N N . ILE A 1 90 ? 3.556 6.902 -3.745 1.00 94.25 90 ILE A N 1
ATOM 669 C CA . ILE A 1 90 ? 2.237 6.870 -3.112 1.00 94.25 90 ILE A CA 1
ATOM 670 C C . ILE A 1 90 ? 1.401 5.812 -3.828 1.00 94.25 90 ILE A C 1
ATOM 672 O O . ILE A 1 90 ? 1.188 5.887 -5.037 1.00 94.25 90 ILE A O 1
ATOM 676 N N . TRP A 1 91 ? 0.922 4.848 -3.056 1.00 95.12 91 TRP A N 1
ATOM 677 C CA . TRP A 1 91 ? 0.005 3.797 -3.471 1.00 95.12 91 TRP A CA 1
ATOM 678 C C . TRP A 1 91 ? -1.362 4.044 -2.853 1.00 95.12 91 TRP A C 1
ATOM 680 O O . TRP A 1 91 ? -1.491 4.778 -1.869 1.00 95.12 91 TRP A O 1
ATOM 690 N N . TRP A 1 92 ? -2.380 3.409 -3.420 1.00 96.38 92 TRP A N 1
ATOM 691 C CA . TRP A 1 92 ? -3.707 3.399 -2.834 1.00 96.38 92 TRP A CA 1
ATOM 692 C C . TRP A 1 92 ? -4.368 2.035 -2.996 1.00 96.38 92 TRP A C 1
ATOM 694 O O . TRP A 1 92 ? -4.076 1.299 -3.940 1.00 96.38 92 TRP A O 1
ATOM 704 N N . VAL A 1 93 ? -5.253 1.712 -2.060 1.00 96.69 93 VAL A N 1
ATOM 705 C CA . VAL A 1 93 ? -6.156 0.558 -2.127 1.00 96.69 93 VAL A CA 1
ATOM 706 C C . VAL A 1 93 ? -7.561 0.996 -1.730 1.00 96.69 93 VAL A C 1
ATOM 708 O O . VAL A 1 93 ? -7.722 1.988 -1.011 1.00 96.69 93 VAL A O 1
ATOM 711 N N . ASP A 1 94 ? -8.572 0.258 -2.186 1.00 96.88 94 ASP A N 1
ATOM 712 C CA . ASP A 1 94 ? -9.919 0.383 -1.631 1.00 96.88 94 ASP A CA 1
ATOM 713 C C . ASP A 1 94 ? -9.872 0.047 -0.133 1.00 96.88 94 ASP A C 1
ATOM 715 O O . ASP A 1 94 ? -9.187 -0.890 0.269 1.00 96.88 94 ASP A O 1
ATOM 719 N N . ALA A 1 95 ? -10.531 0.848 0.700 1.00 95.56 95 ALA A N 1
ATOM 720 C CA . ALA A 1 95 ? -10.462 0.739 2.153 1.00 95.56 95 ALA A CA 1
ATOM 721 C C . ALA A 1 95 ? -11.467 -0.265 2.745 1.00 95.56 95 ALA A C 1
ATOM 723 O O . ALA A 1 95 ? -11.464 -0.478 3.961 1.00 95.56 95 ALA A O 1
ATOM 724 N N . ASP A 1 96 ? -12.310 -0.910 1.934 1.00 93.56 96 ASP A N 1
ATOM 725 C CA . ASP A 1 96 ? -13.340 -1.831 2.420 1.00 93.56 96 ASP A CA 1
ATOM 726 C C . ASP A 1 96 ? -12.759 -3.041 3.156 1.00 93.56 96 ASP A C 1
ATOM 728 O O . ASP A 1 96 ? -13.357 -3.491 4.136 1.00 93.56 96 ASP A O 1
ATOM 732 N N . PHE A 1 97 ? -11.559 -3.508 2.788 1.00 92.31 97 PHE A N 1
ATOM 733 C CA . PHE A 1 97 ? -10.879 -4.606 3.494 1.00 92.31 97 PHE A CA 1
ATOM 734 C C . PHE A 1 97 ? -10.625 -4.291 4.981 1.00 92.31 97 PHE A C 1
ATOM 736 O O . PHE A 1 97 ? -10.582 -5.193 5.818 1.00 92.31 97 PHE A O 1
ATOM 743 N N . LEU A 1 98 ? -10.546 -3.009 5.364 1.00 92.19 98 LEU A N 1
ATOM 744 C CA . LEU A 1 98 ? -10.398 -2.610 6.768 1.00 92.19 98 LEU A CA 1
ATOM 745 C C . LEU A 1 98 ? -11.610 -3.013 7.620 1.00 92.19 98 LEU A C 1
ATOM 747 O O . LEU A 1 98 ? -11.488 -3.111 8.845 1.00 92.19 98 LEU A O 1
ATOM 751 N N . LYS A 1 99 ? -12.783 -3.228 7.008 1.00 86.75 99 LYS A N 1
ATOM 752 C CA . LYS A 1 99 ? -13.997 -3.714 7.686 1.00 86.75 99 LYS A CA 1
ATOM 753 C C . LYS A 1 99 ? -13.859 -5.178 8.103 1.00 86.75 99 LYS A C 1
ATOM 755 O O . LYS A 1 99 ? -14.449 -5.585 9.098 1.00 86.75 99 LYS A O 1
ATOM 760 N N . GLU A 1 100 ? -13.075 -5.962 7.371 1.00 86.25 100 GLU A N 1
ATOM 761 C CA . GLU A 1 100 ? -12.819 -7.368 7.691 1.00 86.25 100 GLU A CA 1
ATOM 762 C C . GLU A 1 100 ? -11.830 -7.500 8.848 1.00 86.25 100 GLU A C 1
ATOM 764 O O . GLU A 1 100 ? -12.049 -8.304 9.748 1.00 86.25 100 GLU A O 1
ATOM 769 N N . LEU A 1 101 ? -10.832 -6.611 8.897 1.00 82.50 101 LEU A N 1
ATOM 770 C CA . LEU A 1 101 ? -9.883 -6.461 10.010 1.00 82.50 101 LEU A CA 1
ATOM 771 C C . LEU A 1 101 ? -10.511 -5.827 11.270 1.00 82.50 101 LEU A C 1
ATOM 773 O O . LEU A 1 101 ? -9.813 -5.504 12.227 1.00 82.50 101 LEU A O 1
ATOM 777 N N . ALA A 1 102 ? -11.818 -5.546 11.247 1.00 65.81 102 ALA A N 1
ATOM 778 C CA . ALA A 1 102 ? -12.566 -4.901 12.327 1.00 65.81 102 ALA A CA 1
ATOM 779 C C . ALA A 1 102 ? -13.329 -5.834 13.253 1.00 65.81 102 ALA A C 1
ATOM 781 O O . ALA A 1 102 ? -13.947 -5.342 14.198 1.00 65.81 102 ALA A O 1
ATOM 782 N N . LYS A 1 103 ? -13.357 -7.118 12.917 1.00 57.44 103 LYS A N 1
ATOM 783 C CA . LYS A 1 103 ? -14.071 -8.150 13.658 1.00 57.44 103 LYS A CA 1
ATOM 784 C C . LYS A 1 103 ? -13.181 -8.705 14.759 1.00 57.44 103 LYS A C 1
ATOM 786 O O . LYS A 1 103 ? -13.743 -8.989 15.835 1.00 57.44 103 LYS A O 1
#

Radius of gyration: 16.31 Å; chains: 1; bounding box: 34×23×49 Å

Secondary structure (DSSP, 8-state):
-EEES-TT--SSEEEEE--EETTEEPPPEE--TTT--SSS----EEE-TTSSEEEEEE--B-HHHH--SS--HHHHHHHHHSTTBSS-EEEEEEGGGGGGGG-

Sequence (103 aa):
MPAYGMPDTRGGTDYYLVRRVGDGWSAPANLGDAVNTADRSEYSACLSPDGRALFFVSARNDLTTRAPRPLTLEALRSLNDAPGNGRSAIWWVDADFLKELAK